Protein AF-A0A2L2YXT2-F1 (afdb_monomer_lite)

pLDDT: mean 71.56, std 19.31, range [33.88, 94.0]

Secondary structure (DSSP, 8-state):
-------------HHHHHHHHHHHTTT--------SHHHHHHHHHHHHHHHHHHHHHTT-HHHHHHHHHHHHHHHHHHHTS--S-HHHHHHHHHHHHHHHHHHHHH-

Organism: Parasteatoda tepidariorum (NCBI:txid114398)

Radius of gyration: 14.53 Å; chains: 1; bounding box: 31×42×30 Å

Sequence (107 aa):
IPEHVQTAFVPYDISQLQYCLK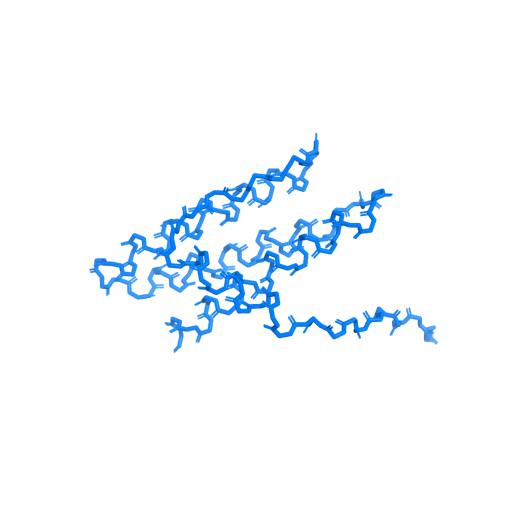DLKNNEHFPFGFKDECDKLCAEADIFVAKSVERENVGDISMAALLSDTAAARARAAMDVPYTNSTALAMAKMKHSMCLIRSSILH

Structure (mmCIF, N/CA/C/O backbone):
data_AF-A0A2L2YXT2-F1
#
_entry.id   A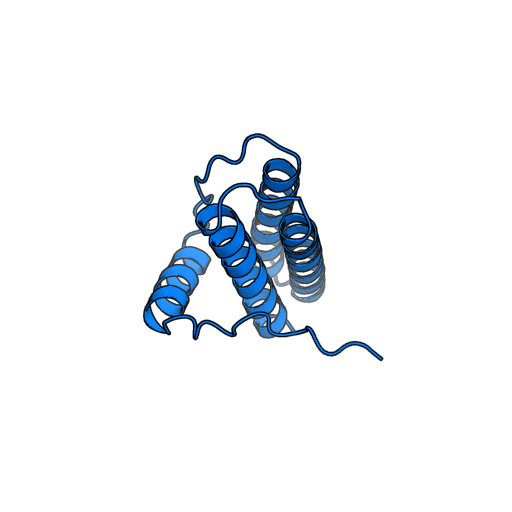F-A0A2L2YXT2-F1
#
loop_
_atom_site.group_PDB
_atom_site.id
_atom_site.type_symbol
_atom_site.label_atom_id
_atom_site.label_alt_id
_atom_site.label_comp_id
_atom_site.label_asym_id
_atom_site.label_entity_id
_atom_site.label_seq_id
_atom_site.pdbx_PDB_ins_code
_atom_site.Cartn_x
_atom_site.Cartn_y
_atom_site.Cartn_z
_atom_site.occupancy
_atom_site.B_iso_or_equiv
_atom_site.auth_seq_id
_atom_site.auth_comp_id
_atom_site.auth_asym_id
_atom_site.auth_atom_id
_atom_site.pdbx_PDB_model_num
ATOM 1 N N . ILE A 1 1 ? 7.204 -32.620 -13.544 1.00 44.06 1 ILE A N 1
ATOM 2 C CA . ILE A 1 1 ? 7.193 -31.520 -12.553 1.00 44.06 1 ILE A CA 1
ATOM 3 C C . ILE A 1 1 ? 8.594 -30.921 -12.575 1.00 44.06 1 ILE A C 1
ATOM 5 O O . ILE A 1 1 ? 9.495 -31.672 -12.229 1.00 44.06 1 ILE A O 1
ATOM 9 N N . PRO A 1 2 ? 8.837 -29.692 -13.064 1.00 38.03 2 PRO A N 1
ATOM 10 C CA . PRO A 1 2 ? 10.155 -29.082 -12.941 1.00 38.03 2 PRO A CA 1
ATOM 11 C C . PRO A 1 2 ? 10.237 -28.166 -11.713 1.00 38.03 2 PRO A C 1
ATOM 13 O O . PRO A 1 2 ? 9.387 -27.304 -11.489 1.00 38.03 2 PRO A O 1
ATOM 16 N N . GLU A 1 3 ? 11.284 -28.412 -10.932 1.00 39.22 3 GLU A N 1
ATOM 17 C CA . GLU A 1 3 ? 11.681 -27.799 -9.667 1.00 39.22 3 GLU A CA 1
ATOM 18 C C . GLU A 1 3 ? 12.492 -26.511 -9.885 1.00 39.22 3 GLU A C 1
ATOM 20 O O . GLU A 1 3 ? 13.718 -26.559 -9.884 1.00 39.22 3 GLU A O 1
ATOM 25 N N . HIS A 1 4 ? 11.869 -25.340 -10.049 1.00 37.28 4 HIS A N 1
ATOM 26 C CA . HIS A 1 4 ? 12.640 -24.078 -10.111 1.00 37.28 4 HIS A CA 1
ATOM 27 C C . HIS A 1 4 ? 11.996 -22.904 -9.360 1.00 37.28 4 HIS A C 1
ATOM 29 O O . HIS A 1 4 ? 12.177 -21.748 -9.735 1.00 37.28 4 HIS A O 1
ATOM 35 N N . VAL A 1 5 ? 11.266 -23.164 -8.270 1.00 43.56 5 VAL A N 1
ATOM 36 C CA . VAL A 1 5 ? 10.828 -22.097 -7.352 1.00 43.56 5 VAL A CA 1
ATOM 37 C C . VAL A 1 5 ? 11.884 -21.916 -6.262 1.00 43.56 5 VAL A C 1
ATOM 39 O O . VAL A 1 5 ? 11.699 -22.296 -5.112 1.00 43.56 5 VAL A O 1
ATOM 42 N N . GLN A 1 6 ? 13.024 -21.339 -6.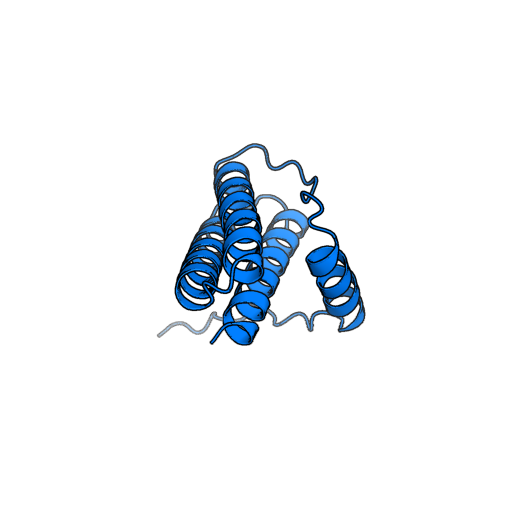631 1.00 40.56 6 GLN A N 1
ATOM 43 C CA . GLN A 1 6 ? 13.940 -20.726 -5.668 1.00 40.56 6 GLN A CA 1
ATOM 44 C C . GLN A 1 6 ? 13.938 -19.219 -5.897 1.00 40.56 6 GLN A C 1
ATOM 46 O O . GLN A 1 6 ? 14.903 -18.616 -6.357 1.00 40.56 6 GLN A O 1
ATOM 51 N N . THR A 1 7 ? 12.814 -18.584 -5.562 1.00 35.22 7 THR A N 1
ATOM 52 C CA . THR A 1 7 ? 12.835 -17.155 -5.259 1.00 35.22 7 THR A CA 1
ATOM 53 C C . THR A 1 7 ? 13.474 -17.028 -3.884 1.00 35.22 7 THR A C 1
ATOM 55 O O . THR A 1 7 ? 12.837 -17.304 -2.871 1.00 35.22 7 THR A O 1
ATOM 58 N N . ALA A 1 8 ? 14.767 -16.702 -3.866 1.00 33.88 8 ALA A N 1
ATOM 59 C CA . ALA A 1 8 ? 15.536 -16.468 -2.655 1.00 33.88 8 ALA A CA 1
ATOM 60 C C . ALA A 1 8 ? 14.742 -15.575 -1.688 1.00 33.88 8 ALA A C 1
ATOM 62 O O . ALA A 1 8 ? 14.436 -14.419 -1.991 1.00 33.88 8 ALA A O 1
ATOM 63 N N . PHE A 1 9 ? 14.390 -16.136 -0.532 1.00 35.28 9 PHE A N 1
ATOM 64 C CA . PHE A 1 9 ? 13.916 -15.379 0.612 1.00 35.28 9 PHE A CA 1
ATOM 65 C C . PHE A 1 9 ? 15.118 -14.591 1.131 1.00 35.28 9 PHE A C 1
ATOM 67 O O . PHE A 1 9 ? 15.918 -15.100 1.912 1.00 35.28 9 PHE A O 1
ATOM 74 N N . VAL A 1 10 ? 15.307 -13.379 0.610 1.00 40.09 10 VAL A N 1
ATOM 75 C CA . VAL A 1 10 ? 16.248 -12.426 1.197 1.00 40.09 10 VAL A CA 1
ATOM 76 C C . VAL A 1 10 ? 15.608 -12.003 2.519 1.00 40.09 10 VAL A C 1
ATOM 78 O O . VAL A 1 10 ? 14.511 -11.438 2.480 1.00 40.09 10 VAL A O 1
ATOM 81 N N . PRO A 1 11 ? 16.204 -12.326 3.680 1.00 37.81 11 PRO A N 1
ATOM 82 C CA . PRO A 1 11 ? 15.636 -11.936 4.957 1.00 37.81 11 PRO A CA 1
ATOM 83 C C . PRO A 1 11 ? 15.634 -10.408 4.991 1.00 37.81 11 PRO A C 1
ATOM 85 O O . PRO A 1 11 ? 16.692 -9.782 4.995 1.00 37.81 11 PRO A O 1
ATOM 88 N N . TYR A 1 12 ? 14.446 -9.807 4.921 1.00 46.03 12 TYR A N 1
ATOM 89 C CA . TYR A 1 12 ? 14.298 -8.366 5.072 1.00 46.03 12 TYR A CA 1
ATOM 90 C C . TYR A 1 12 ? 14.844 -7.999 6.452 1.00 46.03 12 TYR A C 1
ATOM 92 O O . TYR A 1 12 ? 14.343 -8.474 7.471 1.00 46.03 12 TYR A O 1
ATOM 100 N N . ASP A 1 13 ? 15.906 -7.195 6.465 1.00 43.44 13 ASP A N 1
ATOM 101 C CA . ASP A 1 13 ? 16.482 -6.629 7.676 1.00 43.44 13 ASP A CA 1
ATOM 102 C C . ASP A 1 13 ? 15.360 -5.932 8.457 1.00 43.44 13 ASP A C 1
ATOM 104 O O . ASP A 1 13 ? 14.707 -5.010 7.958 1.00 43.44 13 ASP A O 1
ATOM 108 N N . ILE A 1 14 ? 15.108 -6.413 9.675 1.00 44.59 14 ILE A N 1
ATOM 109 C CA . ILE A 1 14 ? 14.071 -5.923 10.593 1.00 44.59 14 ILE A CA 1
ATOM 110 C C . ILE A 1 14 ? 14.180 -4.399 10.774 1.00 44.59 14 ILE A C 1
ATOM 112 O O . ILE A 1 14 ? 13.171 -3.719 10.969 1.00 44.59 14 ILE A O 1
ATOM 116 N N . SER A 1 15 ? 15.385 -3.849 10.616 1.00 42.12 15 SER A N 1
ATOM 117 C CA . SER A 1 15 ? 15.669 -2.415 10.664 1.00 42.12 15 SER A CA 1
ATOM 118 C C . SER A 1 15 ? 14.970 -1.627 9.546 1.00 42.12 15 SER A C 1
ATOM 120 O O . SER A 1 15 ? 14.456 -0.535 9.792 1.00 42.12 15 SER A O 1
ATOM 122 N N . GLN A 1 16 ? 14.882 -2.182 8.329 1.00 49.72 16 GLN A N 1
ATOM 123 C CA . GLN A 1 16 ? 14.169 -1.549 7.209 1.00 49.72 16 GLN A CA 1
ATOM 124 C C . GLN A 1 16 ? 12.648 -1.640 7.378 1.00 49.72 16 GLN A C 1
ATOM 126 O O . GLN A 1 16 ? 11.934 -0.689 7.066 1.00 49.72 16 GLN A O 1
ATOM 131 N N . LEU A 1 17 ? 12.151 -2.745 7.947 1.00 49.38 17 LEU A N 1
ATOM 132 C CA . LEU A 1 17 ? 10.741 -2.871 8.332 1.00 49.38 17 LEU A CA 1
ATOM 133 C C . LEU A 1 17 ? 10.365 -1.839 9.407 1.00 49.38 17 LEU A C 1
ATOM 135 O O . LEU A 1 17 ? 9.321 -1.202 9.301 1.00 49.38 17 LEU A O 1
ATOM 139 N N . GLN A 1 18 ? 11.223 -1.620 10.409 1.00 48.50 18 GLN A N 1
ATOM 140 C CA . GLN A 1 18 ? 11.011 -0.604 11.448 1.00 48.50 18 GLN A CA 1
ATOM 141 C C . GLN A 1 18 ? 11.048 0.832 10.917 1.00 48.50 18 GLN A C 1
ATOM 143 O O . GLN A 1 18 ? 10.290 1.673 11.404 1.00 48.50 18 GLN A O 1
ATOM 148 N N . TYR A 1 19 ? 11.912 1.122 9.942 1.00 48.72 19 TYR A N 1
ATOM 149 C CA . TYR A 1 19 ? 11.955 2.430 9.288 1.00 48.72 19 TYR A CA 1
ATOM 150 C C . TYR A 1 19 ? 10.635 2.718 8.559 1.00 48.72 19 TYR A C 1
ATOM 152 O O . TYR A 1 19 ? 10.016 3.753 8.782 1.00 48.72 19 TYR A O 1
ATOM 160 N N . CYS A 1 20 ? 10.111 1.749 7.811 1.00 50.72 20 CYS A N 1
ATOM 161 C CA . CYS A 1 20 ? 8.859 1.948 7.079 1.00 50.72 20 CYS A CA 1
ATOM 162 C C . CYS A 1 20 ? 7.602 1.887 7.946 1.00 50.72 20 CYS A C 1
ATOM 164 O O . CYS A 1 20 ? 6.625 2.570 7.649 1.00 50.72 20 CYS A O 1
ATOM 166 N N . LEU A 1 21 ? 7.636 1.159 9.065 1.00 51.16 21 LEU A N 1
ATOM 167 C CA . LEU A 1 21 ? 6.601 1.261 10.096 1.00 51.16 21 LEU A CA 1
ATOM 168 C C . LEU A 1 21 ? 6.530 2.671 10.707 1.00 51.16 21 LEU A C 1
ATOM 170 O O . LEU A 1 21 ? 5.445 3.108 11.088 1.00 51.16 21 LEU A O 1
ATOM 174 N N . LYS A 1 22 ? 7.657 3.396 10.796 1.00 51.09 22 LYS A N 1
ATOM 175 C CA . LYS A 1 22 ? 7.658 4.808 11.216 1.00 51.09 22 LYS A CA 1
ATOM 176 C C . LYS A 1 22 ? 7.049 5.720 1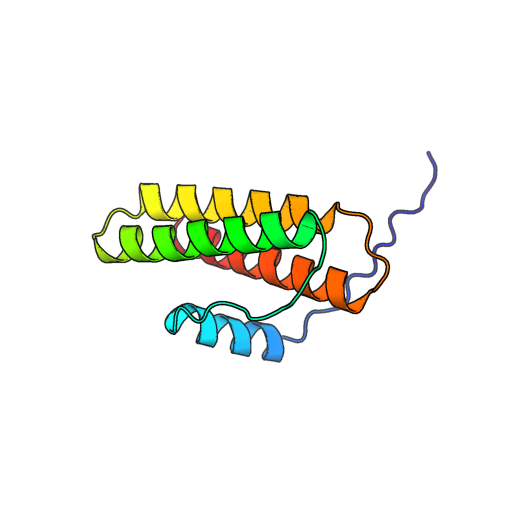0.151 1.00 51.09 22 LYS A C 1
ATOM 178 O O . LYS A 1 22 ? 6.255 6.581 10.518 1.00 51.09 22 LYS A O 1
ATOM 183 N N . ASP A 1 23 ? 7.343 5.501 8.872 1.00 46.94 23 ASP A N 1
ATOM 184 C CA . ASP A 1 23 ? 6.757 6.292 7.775 1.00 46.94 23 ASP A CA 1
ATOM 185 C C . ASP A 1 23 ? 5.241 6.084 7.638 1.00 46.94 23 ASP A C 1
ATOM 187 O O . ASP A 1 23 ? 4.518 7.015 7.284 1.00 46.94 23 ASP A O 1
ATOM 191 N N . LEU A 1 24 ? 4.731 4.912 8.038 1.00 48.03 24 LEU A N 1
ATOM 192 C CA . LEU A 1 24 ? 3.293 4.619 8.108 1.00 48.03 24 LEU A CA 1
ATOM 193 C C . LEU A 1 24 ? 2.531 5.585 9.031 1.00 48.03 24 LEU A C 1
ATOM 195 O O . LEU A 1 24 ? 1.371 5.895 8.775 1.00 48.03 24 LEU A O 1
ATOM 199 N N . LYS A 1 25 ? 3.180 6.087 10.091 1.00 47.12 25 LYS A N 1
ATOM 200 C CA . LYS A 1 25 ? 2.604 7.116 10.972 1.00 47.12 25 LYS A CA 1
ATOM 201 C C . LYS A 1 25 ? 2.621 8.514 10.358 1.00 47.12 25 LYS A C 1
ATOM 203 O O . LYS A 1 25 ? 1.869 9.370 10.816 1.00 47.12 25 LYS A O 1
ATOM 208 N N . ASN A 1 26 ? 3.467 8.743 9.359 1.00 46.06 26 ASN A N 1
ATOM 209 C CA . ASN A 1 26 ? 3.738 10.072 8.826 1.00 46.06 26 ASN A CA 1
ATOM 210 C C . ASN A 1 26 ? 3.042 10.345 7.482 1.00 46.06 26 ASN A C 1
ATOM 212 O O . ASN A 1 26 ? 3.091 11.480 7.022 1.00 46.06 26 ASN A O 1
ATOM 216 N N . ASN A 1 27 ? 2.347 9.364 6.880 1.00 46.00 27 ASN A N 1
ATOM 217 C CA . ASN A 1 27 ? 1.612 9.532 5.612 1.00 46.00 27 ASN A CA 1
ATOM 218 C C . ASN A 1 27 ? 2.487 10.077 4.459 1.00 46.00 27 ASN A C 1
ATOM 220 O O . ASN A 1 27 ? 1.985 10.747 3.554 1.00 46.00 27 ASN A O 1
ATOM 224 N N . GLU A 1 28 ? 3.796 9.817 4.473 1.00 41.12 28 GLU A N 1
ATOM 225 C CA . GLU A 1 28 ? 4.679 10.363 3.443 1.00 41.12 28 GLU A CA 1
ATOM 226 C C . GLU A 1 28 ? 4.565 9.554 2.143 1.00 41.12 28 GLU A C 1
ATOM 228 O O . GLU A 1 28 ? 4.709 8.332 2.106 1.00 41.12 28 GLU A O 1
ATOM 233 N N . HIS A 1 29 ? 4.260 10.270 1.060 1.00 50.09 29 HIS A N 1
ATOM 234 C CA . HIS A 1 29 ? 4.172 9.761 -0.302 1.00 50.09 29 HIS A CA 1
ATOM 235 C C . HIS A 1 29 ? 5.547 9.236 -0.741 1.00 50.09 29 HIS A C 1
ATOM 237 O O . HIS A 1 29 ? 6.498 10.011 -0.824 1.00 50.09 29 HIS A O 1
ATOM 243 N N . PHE A 1 30 ? 5.668 7.932 -1.008 1.00 50.56 30 PHE A N 1
ATOM 244 C CA . PHE A 1 30 ? 6.941 7.302 -1.368 1.00 50.56 30 PHE A CA 1
ATOM 245 C C . PHE A 1 30 ? 7.447 7.824 -2.728 1.00 50.56 30 PHE A C 1
ATOM 247 O O . PHE A 1 30 ? 6.853 7.498 -3.759 1.00 50.56 30 PHE A O 1
ATOM 254 N N . PRO A 1 31 ? 8.549 8.598 -2.783 1.00 45.12 31 PRO A N 1
ATOM 255 C CA . PRO A 1 31 ? 8.995 9.242 -4.007 1.00 45.12 31 PRO A CA 1
ATOM 256 C C . PRO A 1 31 ? 9.943 8.297 -4.744 1.00 45.12 31 PRO A C 1
ATOM 258 O O . PRO A 1 31 ? 11.162 8.434 -4.668 1.00 45.12 31 PRO A O 1
ATOM 261 N N . PHE A 1 32 ? 9.403 7.308 -5.450 1.00 47.53 32 PHE A N 1
ATOM 262 C CA . PHE A 1 32 ? 10.229 6.426 -6.272 1.00 47.53 32 PHE A CA 1
ATOM 263 C C . PHE A 1 32 ? 9.699 6.417 -7.693 1.00 47.53 32 PHE A C 1
ATOM 265 O O . PHE A 1 32 ? 8.609 5.929 -7.950 1.00 47.53 32 PHE A O 1
ATOM 272 N N . GLY A 1 33 ? 10.481 7.002 -8.602 1.00 47.81 33 GLY A N 1
ATOM 273 C CA . GLY A 1 33 ? 10.163 7.029 -10.021 1.00 47.81 33 GLY A CA 1
ATOM 274 C C . GLY A 1 33 ? 10.270 5.640 -10.638 1.00 47.81 33 GLY A C 1
ATOM 275 O O . GLY A 1 33 ? 11.366 5.101 -10.798 1.00 47.81 33 GLY A O 1
ATOM 276 N N . PHE A 1 34 ? 9.141 5.094 -11.051 1.00 52.84 34 PHE A N 1
ATOM 277 C CA . PHE A 1 34 ? 9.017 4.028 -12.032 1.00 52.84 34 PHE A CA 1
ATOM 278 C C . PHE A 1 34 ? 8.413 4.662 -13.306 1.00 52.84 34 PHE A C 1
ATOM 280 O O . PHE A 1 34 ? 7.692 5.646 -13.275 1.00 52.84 34 PHE A O 1
ATOM 287 N N . LYS A 1 35 ? 8.805 4.216 -14.496 1.00 52.38 35 LYS A N 1
ATOM 288 C CA . LYS A 1 35 ? 8.427 4.910 -15.749 1.00 52.38 35 LYS A CA 1
ATOM 289 C C . LYS A 1 35 ? 7.246 4.257 -16.484 1.00 52.38 35 LYS A C 1
ATOM 291 O O . LYS A 1 35 ? 6.835 4.775 -17.514 1.00 52.38 35 LYS A O 1
ATOM 296 N N . ASP A 1 36 ? 6.703 3.165 -15.934 1.00 68.12 36 ASP A N 1
ATOM 297 C CA . ASP A 1 36 ? 5.789 2.212 -16.588 1.00 68.12 36 ASP A CA 1
ATOM 298 C C . ASP A 1 36 ? 4.627 1.772 -15.673 1.00 68.12 36 ASP A C 1
ATOM 300 O O . ASP A 1 36 ? 4.471 2.277 -14.572 1.00 68.12 36 ASP A O 1
ATOM 304 N N . GLU A 1 37 ? 3.806 0.811 -16.106 1.00 75.88 37 GLU A N 1
ATOM 305 C CA . GLU A 1 37 ? 2.618 0.268 -15.416 1.00 75.88 37 GLU A CA 1
ATOM 306 C C . GLU A 1 37 ? 2.805 -0.030 -13.909 1.00 75.88 37 GLU A C 1
ATOM 308 O O . GLU A 1 37 ? 1.891 0.194 -13.117 1.00 75.88 37 GLU A O 1
ATOM 313 N N . CYS A 1 38 ? 4.006 -0.450 -13.488 1.00 79.31 38 CYS A N 1
ATOM 314 C CA . CYS A 1 38 ? 4.371 -0.601 -12.072 1.00 79.31 38 CYS A CA 1
ATOM 315 C C . CYS A 1 38 ? 4.156 0.694 -11.274 1.00 79.31 38 CYS A C 1
ATOM 317 O O . CYS A 1 38 ? 3.699 0.660 -10.137 1.00 79.31 38 CYS A O 1
ATOM 319 N N . ASP A 1 39 ? 4.492 1.831 -11.867 1.00 80.56 39 ASP A N 1
ATOM 320 C CA . ASP A 1 39 ? 4.407 3.153 -11.265 1.00 80.56 39 ASP A CA 1
ATOM 321 C C . ASP A 1 39 ? 2.965 3.540 -10.948 1.00 80.56 39 ASP A C 1
ATOM 323 O O . ASP A 1 39 ? 2.638 3.937 -9.831 1.00 80.56 39 ASP A O 1
ATOM 327 N N . LYS A 1 40 ? 2.075 3.302 -11.917 1.00 83.62 40 LYS A N 1
ATOM 328 C CA . LYS A 1 40 ? 0.637 3.519 -11.760 1.00 83.62 40 LYS A CA 1
ATOM 329 C C . LYS A 1 40 ? 0.070 2.628 -10.664 1.00 83.62 40 LYS A C 1
ATOM 331 O O . LYS A 1 40 ? -0.644 3.116 -9.797 1.00 83.62 40 LYS A O 1
ATOM 336 N N . LEU A 1 41 ? 0.427 1.343 -10.666 1.00 84.44 41 LEU A N 1
ATOM 337 C CA . LEU A 1 41 ? -0.030 0.386 -9.655 1.00 84.44 41 LEU A CA 1
ATOM 338 C C . LEU A 1 41 ? 0.482 0.754 -8.253 1.00 84.44 41 LEU A C 1
ATOM 340 O O . LEU A 1 41 ? -0.269 0.680 -7.280 1.00 84.44 41 LEU A O 1
ATOM 344 N N . CYS A 1 42 ? 1.732 1.209 -8.148 1.00 82.75 42 CYS A N 1
ATOM 345 C CA . CYS A 1 42 ? 2.312 1.712 -6.906 1.00 82.75 42 CYS A CA 1
ATOM 346 C C . CYS A 1 42 ? 1.629 2.999 -6.422 1.00 82.75 42 CYS A C 1
ATOM 348 O O . CYS A 1 42 ? 1.401 3.125 -5.219 1.00 82.75 42 CYS A O 1
ATOM 350 N N . ALA A 1 43 ? 1.303 3.930 -7.319 1.00 83.12 43 ALA A N 1
ATOM 351 C CA . ALA A 1 43 ? 0.594 5.164 -6.983 1.00 83.12 43 ALA A CA 1
ATOM 352 C C . ALA A 1 43 ? -0.866 4.893 -6.579 1.00 83.12 43 ALA A C 1
ATOM 354 O O . ALA A 1 43 ? -1.357 5.459 -5.604 1.00 83.12 43 ALA A O 1
ATOM 355 N N . GLU A 1 44 ? -1.554 3.979 -7.269 1.00 86.38 44 GLU A N 1
ATOM 356 C CA . GLU A 1 44 ? -2.889 3.519 -6.874 1.00 86.38 44 GLU A CA 1
ATOM 357 C C . GLU A 1 44 ? -2.870 2.899 -5.475 1.00 86.38 44 GLU A C 1
ATOM 359 O O . GLU A 1 44 ? -3.734 3.216 -4.656 1.00 86.38 44 GLU A O 1
ATOM 364 N N . ALA A 1 45 ? -1.870 2.061 -5.174 1.00 87.25 45 ALA A N 1
ATOM 365 C CA . ALA A 1 45 ? -1.703 1.486 -3.843 1.00 87.25 45 ALA A CA 1
ATOM 366 C C . ALA A 1 45 ? -1.563 2.575 -2.763 1.00 87.25 45 ALA A C 1
ATOM 368 O O . ALA A 1 45 ? -2.236 2.488 -1.738 1.00 87.25 45 ALA A O 1
ATOM 369 N N . ASP A 1 46 ? -0.776 3.631 -3.008 1.00 84.50 46 ASP A N 1
ATOM 370 C CA . ASP A 1 46 ? -0.629 4.748 -2.058 1.00 84.50 46 ASP A CA 1
ATOM 371 C C . ASP A 1 46 ? -1.943 5.484 -1.812 1.00 84.50 46 ASP A C 1
ATOM 373 O O . ASP A 1 46 ? -2.271 5.803 -0.669 1.00 84.50 46 ASP A O 1
ATOM 377 N N . ILE A 1 47 ? -2.728 5.720 -2.867 1.00 86.56 47 ILE A N 1
ATOM 378 C CA . ILE A 1 47 ? -4.042 6.361 -2.742 1.00 86.56 47 ILE A CA 1
ATOM 379 C C . ILE A 1 47 ? -4.957 5.517 -1.846 1.00 86.56 47 ILE A C 1
ATOM 381 O O . ILE A 1 47 ? -5.676 6.065 -1.007 1.00 86.56 47 ILE A O 1
ATOM 385 N N . PHE A 1 48 ? -4.941 4.191 -1.999 1.00 84.94 48 PHE A N 1
ATOM 386 C CA . PHE A 1 48 ? -5.737 3.299 -1.157 1.00 84.94 48 PHE A CA 1
ATOM 387 C C . PHE A 1 48 ? -5.243 3.261 0.294 1.00 84.94 48 PHE A C 1
ATOM 389 O O . PHE A 1 48 ? -6.076 3.271 1.200 1.00 84.94 48 PHE A O 1
ATOM 396 N N . VAL A 1 49 ? -3.928 3.299 0.537 1.00 84.44 49 VAL A N 1
ATOM 397 C CA . VAL A 1 49 ? -3.370 3.410 1.898 1.00 84.44 49 VAL A CA 1
ATOM 398 C C . VAL A 1 49 ? -3.782 4.729 2.551 1.00 84.44 49 VAL A C 1
ATOM 400 O O . VAL A 1 49 ? -4.294 4.713 3.668 1.00 84.44 49 VAL A O 1
ATOM 403 N N . ALA A 1 50 ? -3.647 5.857 1.850 1.00 85.94 50 ALA A N 1
ATOM 404 C CA . ALA A 1 50 ? -4.036 7.165 2.375 1.00 85.94 50 ALA A CA 1
ATOM 405 C C . ALA A 1 50 ? -5.531 7.211 2.735 1.00 85.94 50 ALA A C 1
ATOM 407 O O . ALA A 1 50 ? -5.903 7.637 3.830 1.00 85.94 50 ALA A O 1
ATOM 408 N N . LYS A 1 51 ? -6.393 6.684 1.854 1.00 83.19 51 LYS A N 1
ATOM 409 C CA . LYS A 1 51 ? -7.829 6.547 2.137 1.00 83.19 51 LYS A CA 1
ATOM 410 C C . LYS A 1 51 ? -8.089 5.608 3.309 1.00 83.19 51 LYS A C 1
ATOM 412 O O . LYS A 1 51 ? -8.963 5.885 4.119 1.00 83.19 51 LYS A O 1
ATOM 417 N N . SER A 1 52 ? -7.349 4.505 3.420 1.00 87.75 52 SER A N 1
ATOM 418 C CA . SER A 1 52 ? -7.477 3.587 4.551 1.00 87.75 52 SER A CA 1
ATOM 419 C C . SER A 1 52 ? -7.216 4.305 5.878 1.00 87.75 52 SER A C 1
ATOM 421 O O . SER A 1 52 ? -7.985 4.120 6.817 1.00 87.75 52 SER A O 1
ATOM 423 N N . VAL A 1 53 ? -6.185 5.154 5.944 1.00 87.56 53 VAL A N 1
ATOM 424 C CA . VAL A 1 53 ? -5.863 5.955 7.139 1.00 87.56 53 VAL A CA 1
ATOM 425 C C . VAL A 1 53 ? -6.983 6.945 7.454 1.00 87.56 53 VAL A C 1
ATOM 427 O O . VAL A 1 53 ? -7.382 7.085 8.607 1.00 87.56 53 VAL A O 1
ATOM 430 N N . GLU A 1 54 ? -7.544 7.601 6.438 1.00 87.19 54 GLU A N 1
ATOM 431 C CA . GLU A 1 54 ? -8.695 8.491 6.619 1.00 87.19 54 GLU A CA 1
ATOM 432 C C . GLU A 1 54 ? -9.900 7.748 7.221 1.00 87.19 54 GLU A C 1
ATOM 434 O O . GLU A 1 54 ? -10.518 8.242 8.165 1.00 87.19 54 GLU A O 1
ATOM 439 N N . ARG A 1 55 ? -10.206 6.540 6.722 1.00 86.69 55 ARG A N 1
ATOM 440 C CA . ARG A 1 55 ? -11.309 5.710 7.239 1.00 86.69 55 ARG A CA 1
ATOM 441 C C . ARG A 1 55 ? -11.052 5.204 8.654 1.00 86.69 55 ARG A C 1
ATOM 443 O O . ARG A 1 55 ? -11.967 5.217 9.471 1.00 86.69 55 ARG A O 1
ATOM 450 N N . GLU A 1 56 ? -9.813 4.832 8.958 1.00 87.88 56 GLU A N 1
ATOM 451 C CA . GLU A 1 56 ? -9.393 4.441 10.306 1.00 87.88 56 GLU A CA 1
ATOM 452 C C . GLU A 1 56 ? -9.593 5.593 11.304 1.00 87.88 56 GLU A C 1
ATOM 454 O O . GLU A 1 56 ? -10.197 5.398 12.357 1.00 87.88 56 GLU A O 1
ATOM 459 N N . ASN A 1 57 ? -9.186 6.814 10.939 1.00 89.06 57 ASN A N 1
ATOM 460 C CA . ASN A 1 57 ? -9.301 8.000 11.796 1.00 89.06 57 ASN A CA 1
ATOM 461 C C . ASN A 1 57 ? -10.752 8.387 12.124 1.00 89.06 57 ASN A C 1
ATOM 463 O O . ASN A 1 57 ? -11.005 8.966 13.181 1.00 89.06 57 ASN A O 1
ATOM 467 N N . VAL A 1 58 ? -11.709 8.075 11.244 1.00 94.00 58 VAL A N 1
ATOM 468 C CA . VAL A 1 58 ? -13.148 8.281 11.506 1.00 94.00 58 VAL A CA 1
ATOM 469 C C . VAL A 1 58 ? -13.814 7.076 12.185 1.00 94.00 58 VAL A C 1
ATOM 471 O O . VAL A 1 58 ? -15.024 7.091 12.401 1.00 94.00 58 VAL A O 1
ATOM 474 N N . GLY A 1 59 ? -13.043 6.040 12.533 1.00 90.88 59 GLY A N 1
ATOM 475 C CA . GLY A 1 59 ? -13.516 4.834 13.218 1.00 90.88 59 GLY A CA 1
ATOM 476 C C . GLY A 1 59 ? -14.149 3.779 12.305 1.00 90.88 59 GLY A C 1
ATOM 477 O O . GLY A 1 59 ? -14.677 2.785 12.801 1.00 90.88 59 GLY A O 1
ATOM 478 N N . ASP A 1 60 ? -14.092 3.953 10.982 1.00 93.06 60 ASP A N 1
ATOM 479 C CA . ASP A 1 60 ? -14.579 2.970 10.009 1.00 93.06 60 ASP A CA 1
ATOM 480 C C . ASP A 1 60 ? -13.481 1.948 9.681 1.00 93.06 60 ASP A C 1
ATOM 482 O O . ASP A 1 60 ? -12.868 1.950 8.607 1.00 93.06 60 ASP A O 1
ATOM 486 N N . ILE A 1 61 ? -13.228 1.070 10.653 1.00 91.38 61 ILE A N 1
ATOM 487 C CA . ILE A 1 61 ? -12.180 0.046 10.577 1.00 91.38 61 ILE A CA 1
ATOM 488 C C . ILE A 1 61 ? -12.453 -0.954 9.444 1.00 91.38 61 ILE A C 1
ATOM 490 O O . ILE A 1 61 ? -11.529 -1.373 8.754 1.00 91.38 61 ILE A O 1
ATOM 494 N N . SER A 1 62 ? -13.725 -1.281 9.181 1.00 93.38 62 SER A N 1
ATOM 495 C CA . SER A 1 62 ? -14.106 -2.210 8.107 1.00 93.38 62 SER A CA 1
ATOM 496 C C . SER A 1 62 ? -13.731 -1.672 6.724 1.00 93.38 62 SER A C 1
ATOM 498 O O . SER A 1 62 ? -13.140 -2.391 5.915 1.00 93.38 62 SER A O 1
ATOM 500 N N . MET A 1 63 ? -14.020 -0.396 6.447 1.00 91.00 63 MET A N 1
ATOM 501 C CA . MET A 1 63 ? -13.601 0.225 5.190 1.00 91.00 63 MET A CA 1
ATOM 502 C C . MET A 1 63 ? -12.082 0.424 5.136 1.00 91.00 63 MET A C 1
ATOM 504 O O . MET A 1 63 ? -11.480 0.250 4.075 1.00 91.00 63 MET A O 1
ATOM 508 N N . ALA A 1 64 ? -11.442 0.750 6.264 1.00 87.38 64 ALA A N 1
ATOM 509 C CA . ALA A 1 64 ? -9.988 0.868 6.341 1.00 87.38 64 ALA A CA 1
ATOM 510 C C . ALA A 1 64 ? -9.279 -0.451 5.981 1.00 87.38 64 ALA A C 1
ATOM 512 O O . ALA A 1 64 ? -8.292 -0.425 5.234 1.00 87.38 64 ALA A O 1
ATOM 513 N N . ALA A 1 65 ? -9.788 -1.589 6.464 1.00 89.12 65 ALA A N 1
ATOM 514 C CA . ALA A 1 65 ? -9.270 -2.918 6.150 1.00 89.12 65 ALA A CA 1
ATOM 515 C C . ALA A 1 65 ? -9.432 -3.242 4.655 1.00 89.12 65 ALA A C 1
ATOM 517 O O . ALA A 1 65 ? -8.446 -3.548 3.985 1.00 89.12 65 ALA A O 1
ATOM 518 N N . LEU A 1 66 ? -10.632 -3.034 4.094 1.00 93.12 66 LEU A N 1
ATOM 519 C CA . LEU A 1 66 ? -10.907 -3.257 2.666 1.00 93.12 66 LEU A CA 1
ATOM 520 C C . LEU A 1 66 ? -9.987 -2.430 1.750 1.00 93.12 66 LEU A C 1
ATOM 522 O O . LEU A 1 66 ? -9.489 -2.919 0.730 1.00 93.12 66 LEU A O 1
ATOM 526 N N . LEU A 1 67 ? -9.749 -1.166 2.105 1.00 87.88 67 LEU A N 1
ATOM 527 C CA . LEU A 1 67 ? -8.838 -0.288 1.371 1.00 87.88 67 LEU A CA 1
ATOM 528 C C . LEU A 1 67 ? -7.382 -0.770 1.475 1.00 87.88 67 LEU A C 1
ATOM 530 O O . LEU A 1 67 ? -6.665 -0.731 0.477 1.00 87.88 67 LEU A O 1
ATOM 534 N N . SER A 1 68 ? -6.961 -1.285 2.635 1.00 87.44 68 SER A N 1
ATOM 535 C CA . SER A 1 68 ? -5.621 -1.871 2.810 1.00 87.44 68 SER A CA 1
ATOM 536 C C . SER A 1 68 ? -5.435 -3.152 1.995 1.00 87.44 68 SER A C 1
ATOM 538 O O . SER A 1 68 ? -4.397 -3.321 1.354 1.00 87.44 68 SER A O 1
ATOM 540 N N . ASP A 1 69 ? -6.450 -4.015 1.939 1.00 91.69 69 ASP A N 1
ATOM 541 C CA . ASP A 1 69 ? -6.436 -5.220 1.098 1.00 91.69 69 ASP A CA 1
ATOM 542 C C . ASP A 1 69 ? -6.358 -4.858 -0.391 1.00 91.69 69 ASP A C 1
ATOM 544 O O . ASP A 1 69 ? -5.597 -5.455 -1.159 1.00 91.69 69 ASP A O 1
ATOM 548 N N . THR A 1 70 ? -7.085 -3.813 -0.793 1.00 92.62 70 THR A N 1
ATOM 549 C CA . THR A 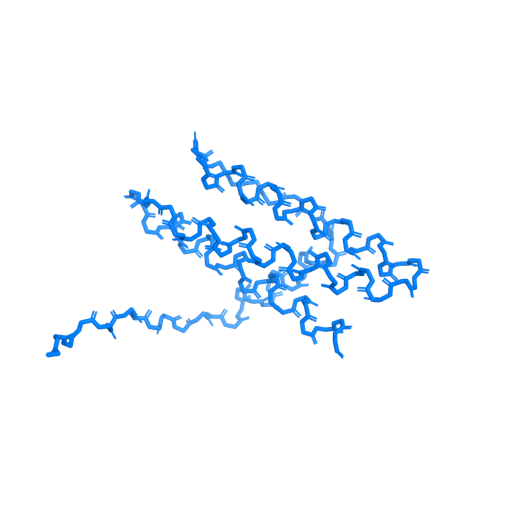1 70 ? -7.037 -3.286 -2.163 1.00 92.62 70 THR A CA 1
ATOM 550 C C . THR A 1 70 ? -5.649 -2.727 -2.495 1.00 92.62 70 THR A C 1
ATOM 552 O O . THR A 1 70 ? -5.116 -3.005 -3.573 1.00 92.62 70 THR A O 1
ATOM 555 N N . ALA A 1 71 ? -5.023 -1.997 -1.565 1.00 88.38 71 ALA A N 1
ATOM 556 C CA . ALA A 1 71 ? -3.655 -1.505 -1.718 1.00 88.38 71 ALA A CA 1
ATOM 557 C C . ALA A 1 71 ? -2.648 -2.656 -1.866 1.00 88.38 71 ALA A C 1
ATOM 559 O O . ALA A 1 71 ? -1.808 -2.634 -2.770 1.00 88.38 71 ALA A O 1
ATOM 560 N N . ALA A 1 72 ? -2.775 -3.700 -1.039 1.00 89.69 72 ALA A N 1
ATOM 561 C CA . ALA A 1 72 ? -1.933 -4.889 -1.124 1.00 89.69 72 ALA A CA 1
ATOM 562 C C . ALA A 1 72 ? -2.086 -5.587 -2.482 1.00 89.69 72 ALA A C 1
ATOM 564 O O . ALA A 1 72 ? -1.084 -5.935 -3.104 1.00 89.69 72 ALA A O 1
ATOM 565 N N . ALA A 1 73 ? -3.310 -5.720 -2.998 1.00 91.56 73 ALA A N 1
ATOM 566 C CA . ALA A 1 73 ? -3.552 -6.296 -4.319 1.00 91.56 73 ALA A CA 1
ATOM 567 C C . ALA A 1 73 ? -2.913 -5.472 -5.455 1.00 91.56 73 ALA A C 1
ATOM 569 O O . ALA A 1 73 ? -2.360 -6.046 -6.395 1.00 91.56 73 ALA A O 1
ATOM 570 N N . ARG A 1 74 ? -2.933 -4.135 -5.371 1.00 87.62 74 ARG A N 1
ATOM 571 C CA . ARG A 1 74 ? -2.270 -3.253 -6.353 1.00 87.62 74 ARG A CA 1
ATOM 572 C C . ARG A 1 74 ? -0.750 -3.349 -6.289 1.00 87.62 74 ARG A C 1
ATOM 574 O O . ARG A 1 74 ? -0.109 -3.505 -7.325 1.00 87.62 74 ARG A O 1
ATOM 581 N N . ALA A 1 75 ? -0.177 -3.359 -5.089 1.00 87.75 75 ALA A N 1
ATOM 582 C CA . ALA A 1 75 ? 1.258 -3.564 -4.907 1.00 87.75 75 ALA A CA 1
ATOM 583 C C . ALA A 1 75 ? 1.705 -4.970 -5.356 1.00 87.75 75 ALA A C 1
ATOM 585 O O . ALA A 1 75 ? 2.793 -5.126 -5.904 1.00 87.75 75 ALA A O 1
ATOM 586 N N . ARG A 1 76 ? 0.853 -5.991 -5.182 1.00 89.56 76 ARG A N 1
ATOM 587 C CA . ARG A 1 76 ? 1.066 -7.346 -5.714 1.00 89.56 76 ARG A CA 1
ATOM 588 C C . ARG A 1 76 ? 1.138 -7.340 -7.234 1.00 89.56 76 ARG A C 1
ATOM 590 O O . ARG A 1 76 ? 2.120 -7.830 -7.773 1.00 89.56 76 ARG A O 1
ATOM 597 N N . ALA A 1 77 ? 0.164 -6.716 -7.892 1.00 87.69 77 ALA A N 1
ATOM 598 C CA . ALA A 1 77 ? 0.164 -6.573 -9.344 1.00 87.69 77 ALA A CA 1
ATOM 599 C C . ALA A 1 77 ? 1.395 -5.803 -9.851 1.00 87.69 77 ALA A C 1
ATOM 601 O O . ALA A 1 77 ? 1.937 -6.148 -10.896 1.00 87.69 77 ALA A O 1
ATOM 602 N N . ALA A 1 78 ? 1.877 -4.803 -9.100 1.00 85.06 78 ALA A N 1
ATOM 603 C CA . ALA A 1 78 ? 3.107 -4.096 -9.447 1.00 85.06 78 ALA A CA 1
ATOM 604 C C . ALA A 1 78 ? 4.306 -5.059 -9.503 1.00 85.06 78 ALA A C 1
ATOM 606 O O . ALA A 1 78 ? 5.053 -5.027 -10.476 1.00 85.06 78 ALA A O 1
ATOM 607 N N . MET A 1 79 ? 4.441 -5.972 -8.529 1.00 86.88 79 MET A N 1
ATOM 608 C CA . MET A 1 79 ? 5.520 -6.973 -8.505 1.00 86.88 79 MET A CA 1
ATOM 609 C C . MET A 1 79 ? 5.523 -7.932 -9.705 1.00 86.88 79 MET A C 1
ATOM 611 O O . MET A 1 79 ? 6.573 -8.501 -10.003 1.00 86.88 79 MET A O 1
ATOM 615 N N . ASP A 1 80 ? 4.380 -8.120 -10.367 1.00 87.00 80 ASP A N 1
ATOM 616 C CA . ASP A 1 80 ? 4.237 -9.024 -11.514 1.00 87.00 80 ASP A CA 1
ATOM 617 C C . ASP A 1 80 ? 4.618 -8.354 -12.852 1.00 87.00 80 ASP A C 1
ATOM 619 O O . ASP A 1 80 ? 4.665 -9.011 -13.896 1.00 87.00 80 ASP A O 1
ATOM 623 N N . VAL A 1 81 ? 4.921 -7.050 -12.844 1.00 84.75 81 VAL A N 1
ATOM 624 C CA . VAL A 1 81 ? 5.393 -6.316 -14.027 1.00 84.75 81 VAL A CA 1
ATOM 625 C C . VAL A 1 81 ? 6.830 -6.748 -14.377 1.00 84.75 81 VAL A C 1
ATOM 627 O O . VAL A 1 81 ? 7.627 -7.030 -13.481 1.00 84.75 81 VAL A O 1
ATOM 630 N N . PRO A 1 82 ? 7.230 -6.794 -15.664 1.00 79.12 82 PRO A N 1
ATOM 631 C CA . PRO A 1 82 ? 8.607 -7.109 -16.038 1.00 79.12 82 PRO A CA 1
ATOM 632 C C . PRO A 1 82 ? 9.589 -6.033 -15.548 1.00 79.12 82 PRO A C 1
ATOM 634 O O . PRO A 1 82 ? 9.643 -4.928 -16.086 1.00 79.12 82 PRO A O 1
ATOM 637 N N . TYR A 1 83 ? 10.403 -6.358 -14.542 1.00 76.12 83 TYR A N 1
ATOM 638 C CA . TYR A 1 83 ? 11.444 -5.460 -14.043 1.00 76.12 83 TYR A CA 1
ATOM 639 C C . TYR A 1 83 ? 12.764 -5.661 -14.781 1.00 76.12 83 TYR A C 1
ATOM 641 O O . TYR A 1 83 ? 13.278 -6.772 -14.883 1.00 76.12 83 TYR A O 1
ATOM 649 N N . THR A 1 84 ? 13.371 -4.558 -15.211 1.00 76.56 84 THR A N 1
ATOM 650 C CA . THR A 1 84 ? 14.740 -4.536 -15.751 1.00 76.56 84 THR A CA 1
ATOM 651 C C . THR A 1 84 ? 15.799 -4.356 -14.661 1.00 76.56 84 THR A C 1
ATOM 653 O O . THR A 1 84 ? 16.977 -4.618 -14.890 1.00 76.56 84 THR A O 1
ATOM 656 N N . ASN A 1 85 ? 15.384 -3.918 -13.467 1.00 76.06 85 ASN A N 1
ATOM 657 C CA . ASN A 1 85 ? 16.250 -3.613 -12.335 1.00 76.06 85 ASN A CA 1
ATOM 658 C C . ASN A 1 85 ? 15.754 -4.325 -11.065 1.00 76.06 85 ASN A C 1
ATOM 660 O O . ASN A 1 85 ? 14.614 -4.132 -10.636 1.00 76.06 85 ASN A O 1
ATOM 664 N N . SER A 1 86 ? 16.632 -5.107 -10.432 1.00 77.81 86 SER A N 1
ATOM 665 C CA . SER A 1 86 ? 16.348 -5.836 -9.191 1.00 77.81 86 SER A CA 1
ATOM 666 C C . SER A 1 86 ? 16.005 -4.920 -8.011 1.00 77.81 86 SER A C 1
ATOM 668 O O . SER A 1 86 ? 15.175 -5.293 -7.182 1.00 77.81 86 SER A O 1
ATOM 670 N N . THR A 1 87 ? 16.567 -3.709 -7.956 1.00 77.44 87 THR A N 1
ATOM 671 C CA . THR A 1 87 ? 16.248 -2.706 -6.928 1.00 77.44 87 THR A CA 1
ATOM 672 C C . THR A 1 87 ? 14.792 -2.255 -7.025 1.00 77.44 87 THR A C 1
ATOM 674 O O . THR A 1 87 ? 14.109 -2.151 -6.010 1.00 77.44 87 THR A O 1
ATOM 677 N N . ALA A 1 88 ? 14.279 -2.049 -8.242 1.00 73.25 88 ALA A N 1
ATOM 678 C CA . ALA A 1 88 ? 12.890 -1.647 -8.459 1.00 73.25 88 ALA A CA 1
ATOM 679 C C . ALA A 1 88 ? 11.902 -2.739 -8.009 1.00 73.25 88 ALA A C 1
ATOM 681 O O . ALA A 1 88 ? 10.928 -2.446 -7.315 1.00 73.25 88 ALA A O 1
ATOM 682 N N . LEU A 1 89 ? 12.205 -4.006 -8.310 1.00 79.62 89 LEU A N 1
ATOM 683 C CA . LEU A 1 89 ? 11.421 -5.146 -7.829 1.00 79.62 89 LEU A CA 1
ATOM 684 C C . LEU A 1 89 ? 11.460 -5.270 -6.296 1.00 79.62 89 LEU A C 1
ATOM 686 O O . LEU A 1 89 ? 10.439 -5.550 -5.668 1.00 79.62 89 LEU A O 1
ATOM 690 N N . ALA A 1 90 ? 12.627 -5.069 -5.677 1.00 78.50 90 ALA A N 1
ATOM 691 C CA . ALA A 1 90 ? 12.767 -5.118 -4.221 1.00 78.50 90 ALA A CA 1
ATOM 692 C C . ALA A 1 90 ? 11.914 -4.044 -3.522 1.00 78.50 90 ALA A C 1
ATOM 694 O O . ALA A 1 90 ? 11.287 -4.331 -2.499 1.00 78.50 90 ALA A O 1
ATOM 695 N N . MET A 1 91 ? 11.828 -2.842 -4.101 1.00 75.00 91 MET A N 1
ATOM 696 C CA . MET A 1 91 ? 10.964 -1.769 -3.597 1.00 75.00 91 MET A CA 1
ATOM 697 C C . MET A 1 91 ? 9.475 -2.111 -3.727 1.00 75.00 91 MET A C 1
ATOM 699 O O . MET A 1 91 ? 8.723 -1.933 -2.770 1.00 75.00 91 MET A O 1
ATOM 703 N N . ALA A 1 92 ? 9.037 -2.664 -4.861 1.00 78.69 92 ALA A N 1
ATOM 704 C CA . ALA A 1 92 ? 7.644 -3.090 -5.025 1.00 78.69 92 ALA A CA 1
ATOM 705 C C . ALA A 1 92 ? 7.254 -4.198 -4.028 1.00 78.69 92 ALA A C 1
ATOM 707 O O . ALA A 1 92 ? 6.191 -4.137 -3.406 1.00 78.69 92 ALA A O 1
ATOM 708 N N . LYS A 1 93 ? 8.158 -5.159 -3.790 1.00 83.06 93 LYS A N 1
ATOM 709 C CA . LYS A 1 93 ? 8.005 -6.187 -2.745 1.00 83.06 93 LYS A CA 1
ATOM 710 C C . LYS A 1 93 ? 7.862 -5.590 -1.354 1.00 83.06 93 LYS A C 1
ATOM 712 O O . LYS A 1 93 ? 6.993 -6.002 -0.589 1.00 83.06 93 LYS A O 1
ATOM 717 N N . MET A 1 94 ? 8.687 -4.601 -1.042 1.00 84.12 94 MET A N 1
ATOM 718 C CA . MET A 1 94 ? 8.640 -3.900 0.233 1.00 84.12 94 MET A CA 1
ATOM 719 C C . MET A 1 94 ? 7.307 -3.169 0.427 1.00 84.12 94 MET A C 1
ATOM 721 O O . MET A 1 94 ? 6.677 -3.308 1.475 1.00 84.12 94 MET A O 1
ATOM 725 N N . LYS A 1 95 ? 6.823 -2.482 -0.613 1.00 81.31 95 LYS A N 1
ATOM 726 C CA . LYS A 1 95 ? 5.524 -1.799 -0.613 1.00 81.31 95 LYS A CA 1
ATOM 727 C C . LYS A 1 95 ? 4.355 -2.761 -0.395 1.00 81.31 95 LYS A C 1
ATOM 729 O O . LYS A 1 95 ? 3.468 -2.489 0.413 1.00 81.31 95 LYS A O 1
ATOM 734 N N . HIS A 1 96 ? 4.382 -3.917 -1.052 1.00 86.44 96 HIS A N 1
ATOM 735 C CA . HIS A 1 96 ? 3.396 -4.972 -0.831 1.00 86.44 96 HIS A CA 1
ATOM 736 C C . HIS A 1 96 ? 3.413 -5.489 0.615 1.00 86.44 96 HIS A C 1
ATOM 738 O O . HIS A 1 96 ? 2.356 -5.581 1.239 1.00 86.44 96 HIS A O 1
ATOM 744 N N . SER A 1 97 ? 4.594 -5.765 1.179 1.00 84.50 97 SER A N 1
ATOM 745 C CA . SER A 1 97 ? 4.723 -6.192 2.580 1.00 84.50 97 SER A CA 1
ATOM 746 C C . SER A 1 97 ? 4.166 -5.154 3.560 1.00 84.50 97 SER A C 1
ATOM 748 O O . SER A 1 97 ? 3.510 -5.524 4.529 1.00 84.50 97 SER A O 1
ATOM 750 N N . MET A 1 98 ? 4.360 -3.859 3.288 1.00 81.81 98 MET A N 1
ATOM 751 C CA . MET A 1 98 ? 3.765 -2.779 4.086 1.00 81.81 98 MET A CA 1
ATOM 752 C C . MET A 1 98 ? 2.236 -2.790 4.039 1.00 81.81 98 MET A C 1
ATOM 754 O O . MET A 1 98 ? 1.590 -2.693 5.082 1.00 81.81 98 MET A O 1
ATOM 758 N N . CYS A 1 99 ? 1.651 -2.964 2.852 1.00 81.19 99 CYS A N 1
ATOM 759 C CA . CYS A 1 99 ? 0.197 -3.043 2.708 1.00 81.19 99 CYS A CA 1
ATOM 760 C C . CYS A 1 99 ? -0.384 -4.254 3.458 1.00 81.19 99 CYS A C 1
ATOM 762 O O . CYS A 1 99 ? -1.426 -4.131 4.099 1.00 81.19 99 CYS A O 1
ATOM 764 N N . LEU A 1 100 ? 0.312 -5.400 3.439 1.00 84.50 100 LEU A N 1
ATOM 765 C CA . LEU A 1 100 ? -0.087 -6.587 4.203 1.00 84.50 100 LEU A CA 1
ATOM 766 C C . LEU A 1 100 ? -0.025 -6.361 5.713 1.00 84.50 100 LEU A C 1
ATOM 768 O O . LEU A 1 100 ? -0.956 -6.738 6.419 1.00 84.50 100 LEU A O 1
ATOM 772 N N . ILE A 1 101 ? 1.041 -5.729 6.212 1.00 85.00 101 ILE A N 1
ATOM 773 C CA . ILE A 1 101 ? 1.153 -5.416 7.641 1.00 85.00 101 ILE A CA 1
ATOM 774 C C . ILE A 1 101 ? 0.016 -4.485 8.061 1.00 85.00 101 ILE A C 1
ATOM 776 O O . ILE A 1 101 ? -0.651 -4.756 9.056 1.00 85.00 101 ILE A O 1
ATOM 780 N N . ARG A 1 102 ? -0.265 -3.434 7.283 1.00 82.56 102 ARG A N 1
ATOM 781 C CA . ARG A 1 102 ? -1.383 -2.531 7.570 1.00 82.56 102 ARG A CA 1
ATOM 782 C C . ARG A 1 102 ? -2.725 -3.265 7.588 1.00 82.56 102 ARG A C 1
ATOM 784 O O . ARG A 1 102 ? -3.477 -3.092 8.539 1.00 82.56 102 ARG A O 1
ATOM 791 N N . SER A 1 103 ? -2.996 -4.097 6.581 1.00 80.38 103 SER A N 1
ATOM 792 C CA . SER A 1 103 ? -4.196 -4.943 6.552 1.00 80.38 103 SER A CA 1
ATOM 793 C C . SER A 1 103 ? -4.300 -5.803 7.819 1.00 80.38 103 SER A C 1
ATOM 795 O O . SER A 1 103 ? -5.322 -5.770 8.495 1.00 80.38 103 SER A O 1
ATOM 797 N N . SER A 1 104 ? -3.210 -6.462 8.230 1.00 83.50 104 SER A N 1
ATOM 798 C CA . SER A 1 104 ? -3.198 -7.318 9.426 1.00 83.50 104 SER A CA 1
ATOM 799 C C . SER A 1 104 ? -3.411 -6.587 10.756 1.00 83.50 104 SER A C 1
ATOM 801 O O . SER A 1 104 ? -3.761 -7.226 11.737 1.00 83.50 104 SER A O 1
ATOM 803 N N . ILE A 1 105 ? -3.173 -5.273 10.813 1.00 83.56 105 ILE A N 1
ATOM 804 C CA . ILE A 1 105 ? -3.417 -4.457 12.014 1.00 83.56 105 ILE A CA 1
ATOM 805 C C . ILE A 1 105 ? -4.905 -4.088 12.136 1.00 83.56 105 ILE A C 1
ATOM 807 O O . ILE A 1 105 ? -5.371 -3.778 13.231 1.00 83.56 105 ILE A O 1
ATOM 811 N N . LEU A 1 106 ? -5.638 -4.092 11.019 1.00 81.06 106 LEU A N 1
ATOM 812 C CA . LEU A 1 106 ? -7.033 -3.650 10.931 1.00 81.06 106 LEU A CA 1
ATOM 813 C C . LEU A 1 106 ? -8.050 -4.803 10.984 1.00 81.06 106 LEU A C 1
ATOM 815 O O . LEU A 1 106 ? -9.231 -4.536 11.206 1.00 81.06 106 LEU A O 1
ATOM 819 N N . HIS A 1 107 ? -7.605 -6.045 10.762 1.00 77.88 107 HIS A N 1
ATOM 820 C CA . HIS A 1 107 ? -8.389 -7.281 10.907 1.00 77.88 107 HIS A CA 1
ATOM 821 C C . HIS A 1 107 ? -8.184 -7.905 12.287 1.00 77.88 107 HIS A C 1
ATOM 823 O O . HIS A 1 107 ? -9.190 -8.372 12.866 1.00 77.88 107 HIS A O 1
#

Foldseek 3Di:
DDDDPCPPPPPPDVVVVVVVVVVLVVLDDDPDDDPDPLVVLQVQLSVLSVVLVVCVVVVNLVSSLVSLVSSLVSLVVSLVDDDPDPVSNVVSVVSNVVSVVSNVVSD

=== Feature glossary ===
Annotated list of the representations used here:

Nearest PDB structures. The Foldseek neighbor list gives the closest experimentally determined structures in the PDB, ranked by structural alignment. TM-score near 1 means near-identical fold; near 0.3 means only rough topology match. This is how one finds what a novel AlphaFold prediction most resembles in the solved-structure universe.

Foldseek 3Di. Foldseek's 3Di representation compresses backbone geometry into a per-residue letter drawn from a learned twenty-state alphabet. It captures the tertiary interaction pattern around each residue — which residues are packed against it in space, regardless of where they are in sequence.

Radius of gyration, Cα contacts, bounding box. Radius of gyration (Rg) is the root-mean-square distance of Cα atoms from their centroid — a single number for overall size and compactness. A globular domain of N residues has Rg ≈ 2.2·N^0.38 Å; an extended or disordered chain has a much larger Rg. The Cα contact count is the number of residue pairs whose Cα atoms are within 8 Å and are more than four positions apart in sequence — a standard proxy for tertiary packing density. The bounding box is the smallest axis-aligned box enclosing all Cα atoms.

InterPro / GO / CATH / organism. The annotation block draws on four external resources. InterPro: which protein families and domains the sequence belongs to. GO: standardized terms for what the protein does, what process it participates in, and where in the cell it acts. CATH: which structural fold it has in the CATH hierarchy. Organism: the species of origin.

mmCIF coordinates. The mmCIF block holds the 3D Cartesian coordinates of each backbone atom (N, Cα, C, O) in ångströms. mmCIF is the PDB's canonical archive format — a tagged-loop text representation of the atomic model.

pLDDT. pLDDT is the predicted lDDT-Cα score: AlphaFold's confidence that the local environment of each residue (all inter-atomic distances within 15 Å) is correctly placed. It is a per-residue number between 0 and 100, with higher meaning more reliable.

Backbone torsions (φ/ψ). φ (phi) and ψ (psi) are the two rotatable backbone dihedrals per residue: φ is the C(i-1)–N–Cα–C torsion, ψ is the N–Cα–C–N(i+1) t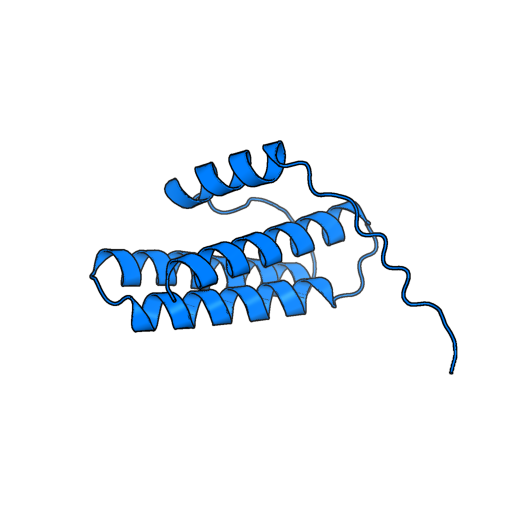orsion, both in degrees on (−180°, 180°]. α-helical residues cluster near (−60°, −45°); β-strand residues near (−120°, +130°). A Ramachandran plot is simply a scatter of (φ, ψ) for every residue.

B-factor. For experimental (PDB) structures, the B-factor (temperature factor) quantifies the positional spread of each atom in the crystal — a combination of thermal vibration and static disorder — in units of Å². High B-factors mark flexible loops or poorly resolved regions; low B-factors mark the rigid, well-ordered core.

Secondary structure (3-state, P-SEA). SS3 is a coarse helix/strand/coil call (letters a/b/c) made by the P-SEA algorithm from inter-Cα distances and dihedrals. It is less detailed than DSSP but needs only Cα positions.

Predicted aligned error. Predicted aligned error is AlphaFold's pairwise confidence. Unlike pLDDT (per-residue), PAE is per-residue-pair and captures whether two parts of the structure are correctly placed relative to each other. Units are ångströms of expected positional error.

Solvent-accessible surface area. Solvent-accessible surface area (SASA) is the area in Å² traced out by the centre of a 1.4 Å probe sphere (a water molecule) rolled over the protein's van der Waals surface (Shrake–Rupley / Lee–Richards construction). Buried residues have near-zero SASA; fully exposed residues can exceed 200 Å². The total SASA scales roughly with the number of surface residues.

Secondary structure (8-state, DSSP). The SS8 string is DSSP's per-residue secondary-structure call. α-helix (H) means an i→i+4 H-bond ladder; β-strand (E) means the residue participates in a β-sheet; 3₁₀ (G) and π (I) are tighter and wider helices; T/S are turns/bends; '-' is loop.

Rendered structure images. Structure images are PyMOL renders from six orthogonal camera directions. Cartoon representation draws helices as coils and strands as arrows; sticks shows the backbone as bonds; surface shows the solvent-excluded envelope. Rainbow coloring maps sequence position to hue (blue→red, N→C); chain coloring assigns a distinct color per polypeptide.

Sequence. The amino-acid sequence is the protein's primary structure: the linear order of residues from the N-terminus to the C-terminus, written in one-letter code. Everything else here — the 3D coordinates, the secondary structure, the domain annotations — is ultimately a consequence of this string.

Contact-map, Ramachandran, and PAE plots. Three diagnostic plots accompany the record. The Cα contact map visualizes the tertiary structure as a 2D adjacency matrix (8 Å cutoff, sequence-local contacts suppressed). The Ramachandran plot shows the distribution of backbone (φ, ψ) torsions, with points in the α and β basins reflecting secondary structure content. The PAE plot shows AlphaFold's inter-residue confidence as a color matrix.